Protein AF-A0A920SZS8-F1 (afdb_monomer_lite)

Foldseek 3Di:
DPDPVLVVVLVPALQKFWQAADPVRHTDIDRCVVVVDDDQDDDPPPCSLVRVVRSVVSRPVRDDLVSAADAAEDLPCPRCVVVAPPSSYPDGHHNDPVVVVVVVVVPD

Radius of gyration: 14.92 Å; chains: 1; bounding box: 39×26×35 Å

Structure (mmCIF, N/CA/C/O backbone):
data_AF-A0A920SZS8-F1
#
_entry.id   AF-A0A920SZS8-F1
#
loop_
_atom_site.group_PDB
_atom_site.id
_atom_site.type_symbol
_atom_site.label_atom_id
_atom_site.label_alt_id
_atom_site.label_comp_id
_atom_site.label_asym_id
_atom_site.label_entity_id
_atom_site.label_seq_id
_atom_site.pdbx_PDB_ins_code
_atom_site.Cartn_x
_atom_site.Cartn_y
_atom_site.Cartn_z
_atom_site.occupancy
_atom_site.B_iso_or_equiv
_atom_site.auth_seq_id
_atom_site.auth_comp_id
_atom_site.auth_asym_id
_atom_site.auth_atom_id
_atom_site.pdbx_PDB_model_num
ATOM 1 N N . MET A 1 1 ? 10.225 6.869 -8.260 1.00 60.22 1 MET A N 1
ATOM 2 C CA . MET A 1 1 ? 8.974 7.246 -8.966 1.00 60.22 1 MET A CA 1
ATOM 3 C C . MET A 1 1 ? 9.145 8.435 -9.926 1.00 60.22 1 MET A C 1
ATOM 5 O O . MET A 1 1 ? 8.159 9.078 -10.253 1.00 60.22 1 MET A O 1
ATOM 9 N N . GLN A 1 2 ? 10.359 8.741 -10.402 1.00 66.81 2 GLN A N 1
ATOM 10 C CA . GLN A 1 2 ? 10.599 9.874 -11.318 1.00 66.81 2 GLN A CA 1
ATOM 11 C C . GLN A 1 2 ? 11.070 9.419 -12.710 1.00 66.81 2 GLN A C 1
ATOM 13 O O . GLN A 1 2 ? 11.496 10.238 -13.515 1.00 66.81 2 GLN A O 1
ATOM 18 N N . SER A 1 3 ? 11.015 8.115 -12.993 1.00 81.12 3 SER A N 1
ATOM 19 C CA . SER A 1 3 ? 11.398 7.594 -14.300 1.00 81.12 3 SER A CA 1
ATOM 20 C C . SER A 1 3 ? 10.331 7.934 -15.344 1.00 81.12 3 SER A C 1
ATOM 22 O O . SER A 1 3 ? 9.137 8.026 -15.034 1.00 81.12 3 SER A O 1
ATOM 24 N N . THR A 1 4 ? 10.757 8.138 -16.589 1.00 87.88 4 THR A N 1
ATOM 25 C CA . THR A 1 4 ? 9.857 8.465 -17.703 1.00 87.88 4 THR A CA 1
ATOM 26 C C . THR A 1 4 ? 8.839 7.347 -17.941 1.00 87.88 4 THR A C 1
ATOM 28 O O . THR A 1 4 ? 7.679 7.615 -18.253 1.00 87.88 4 THR A O 1
ATOM 31 N N . GLU A 1 5 ? 9.246 6.099 -17.730 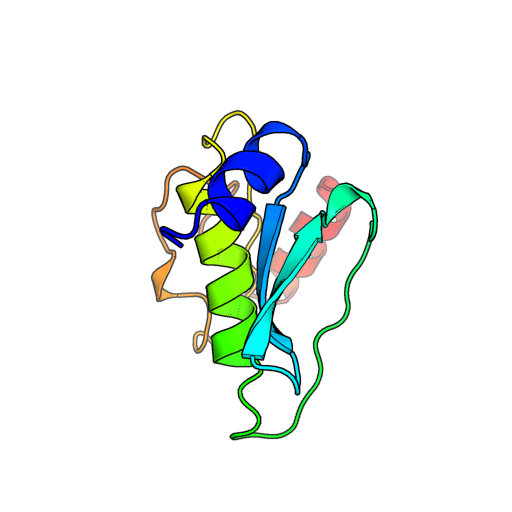1.00 91.12 5 GLU A N 1
ATOM 32 C CA . GLU A 1 5 ? 8.426 4.896 -17.843 1.00 91.12 5 GLU A CA 1
ATOM 33 C C . GLU A 1 5 ? 7.270 4.908 -16.841 1.00 91.12 5 GLU A C 1
ATOM 35 O O . GLU A 1 5 ? 6.127 4.663 -17.226 1.00 91.12 5 GLU A O 1
ATOM 40 N N . TRP A 1 6 ? 7.537 5.263 -15.578 1.00 91.31 6 TRP A N 1
ATOM 41 C CA . TRP A 1 6 ? 6.500 5.345 -14.547 1.00 91.31 6 TRP A CA 1
ATOM 42 C C . TRP A 1 6 ? 5.469 6.425 -14.873 1.00 91.31 6 TRP A C 1
ATOM 44 O O . TRP A 1 6 ? 4.268 6.191 -14.735 1.00 91.31 6 TRP A O 1
ATOM 54 N N . SER A 1 7 ? 5.929 7.594 -15.328 1.00 91.31 7 SER A N 1
ATOM 55 C CA . SER A 1 7 ? 5.044 8.707 -15.683 1.00 91.31 7 SER A CA 1
ATOM 56 C C . SER A 1 7 ? 4.081 8.340 -16.808 1.00 91.31 7 SER A C 1
ATOM 58 O O . SER A 1 7 ? 2.894 8.613 -16.687 1.00 91.31 7 SER A O 1
ATOM 60 N N . ARG A 1 8 ? 4.560 7.650 -17.849 1.00 93.00 8 ARG A N 1
ATOM 61 C CA . ARG A 1 8 ? 3.700 7.166 -18.941 1.00 93.00 8 ARG A CA 1
ATOM 62 C C . ARG A 1 8 ? 2.752 6.063 -18.479 1.00 93.00 8 ARG A C 1
ATOM 64 O O . ARG A 1 8 ? 1.585 6.042 -18.852 1.00 93.00 8 ARG A O 1
ATOM 71 N N . PHE A 1 9 ? 3.238 5.141 -17.653 1.00 94.44 9 PHE A N 1
ATOM 72 C CA . PHE A 1 9 ? 2.435 4.015 -17.190 1.00 94.44 9 PHE A CA 1
ATOM 73 C C . PHE A 1 9 ? 1.243 4.453 -16.343 1.00 94.44 9 PHE A C 1
ATOM 75 O O . PHE A 1 9 ? 0.115 4.041 -16.617 1.00 94.44 9 PHE A O 1
ATOM 82 N N . LYS A 1 10 ? 1.468 5.331 -15.356 1.00 93.94 10 LYS A N 1
ATOM 83 C CA . LYS A 1 10 ? 0.412 5.776 -14.432 1.00 93.94 10 LYS A CA 1
ATOM 84 C C . LYS A 1 10 ? -0.729 6.541 -15.116 1.00 93.94 10 LYS A C 1
ATOM 86 O O . LYS A 1 10 ? -1.815 6.597 -14.552 1.00 93.94 10 LYS A O 1
ATOM 91 N N . GLU A 1 11 ? -0.491 7.122 -16.294 1.00 93.00 11 GLU A N 1
ATOM 92 C CA . GLU A 1 11 ? -1.519 7.811 -17.090 1.00 93.00 11 GLU A CA 1
ATOM 93 C C . GLU A 1 11 ? -2.502 6.831 -17.740 1.00 93.00 11 GLU A C 1
ATOM 95 O O . GLU A 1 11 ? -3.671 7.154 -17.922 1.00 93.00 11 GLU A O 1
ATOM 100 N N . THR A 1 12 ? -2.038 5.623 -18.067 1.00 94.00 12 THR A N 1
ATOM 101 C CA . THR A 1 12 ? -2.843 4.605 -18.765 1.00 94.00 12 THR A CA 1
ATOM 102 C C . THR A 1 12 ? -3.424 3.542 -17.834 1.00 94.00 12 THR A C 1
ATOM 104 O O . THR A 1 12 ? -4.444 2.938 -18.155 1.00 94.00 12 THR A O 1
ATOM 107 N N . ALA A 1 13 ? -2.791 3.307 -16.683 1.00 95.94 13 ALA A N 1
ATOM 108 C CA . ALA A 1 13 ? -3.195 2.283 -15.729 1.00 95.94 13 ALA A CA 1
ATOM 109 C C . ALA A 1 13 ? -4.320 2.760 -14.796 1.00 95.94 13 ALA A C 1
ATOM 111 O O . ALA A 1 13 ? -4.301 3.877 -14.257 1.00 95.94 13 ALA A O 1
ATOM 112 N N . ALA A 1 14 ? -5.283 1.875 -14.535 1.00 96.06 14 ALA A N 1
ATOM 113 C CA . ALA A 1 14 ? -6.400 2.182 -13.647 1.00 96.06 14 ALA A CA 1
ATOM 114 C C . ALA A 1 14 ? -5.961 2.190 -12.176 1.00 96.06 14 ALA A C 1
ATOM 116 O O . ALA A 1 14 ? -6.286 3.133 -11.457 1.00 96.06 14 ALA A O 1
ATOM 117 N N . LEU A 1 15 ? -5.171 1.199 -11.745 1.00 96.81 15 LEU A N 1
ATOM 118 C CA . LEU A 1 15 ? -4.614 1.092 -10.390 1.00 96.81 15 LEU A CA 1
ATOM 119 C C . LEU A 1 15 ? -3.092 0.837 -10.443 1.00 96.81 15 LEU A C 1
ATOM 121 O O . LEU A 1 15 ? -2.642 -0.281 -10.174 1.00 96.81 15 LEU A O 1
ATOM 125 N N . PRO A 1 16 ? -2.281 1.847 -10.817 1.00 96.50 16 PRO A N 1
ATOM 126 C CA . PRO A 1 16 ? -0.841 1.686 -10.996 1.00 96.50 16 PRO A CA 1
ATOM 127 C C . PRO A 1 16 ? -0.112 1.477 -9.668 1.00 96.50 16 PRO A C 1
ATOM 129 O O . PRO A 1 16 ? -0.249 2.274 -8.739 1.00 96.50 16 PRO A O 1
ATOM 132 N N . VAL A 1 17 ? 0.746 0.458 -9.608 1.00 96.12 17 VAL A N 1
ATOM 133 C CA . VAL A 1 17 ? 1.597 0.174 -8.446 1.00 96.12 17 VAL A CA 1
ATOM 134 C C . VAL A 1 17 ? 3.041 -0.126 -8.857 1.00 96.12 17 VAL A C 1
ATOM 136 O O . VAL A 1 17 ? 3.273 -0.863 -9.820 1.00 96.12 17 VAL A O 1
ATOM 139 N N . PRO A 1 18 ? 4.037 0.431 -8.147 1.00 95.38 18 PRO A N 1
ATOM 140 C CA . PRO A 1 18 ? 5.432 0.073 -8.351 1.00 95.38 18 PRO A CA 1
ATOM 141 C C . PRO A 1 18 ? 5.753 -1.236 -7.616 1.00 95.38 18 PRO A C 1
ATOM 143 O O . PRO A 1 18 ? 5.370 -1.404 -6.459 1.00 95.38 18 PRO A O 1
ATOM 146 N N . LEU A 1 19 ? 6.485 -2.146 -8.262 1.00 94.25 19 LEU A N 1
ATOM 147 C CA . LEU A 1 19 ? 6.916 -3.414 -7.654 1.00 94.25 19 LEU A CA 1
ATOM 148 C C . LEU A 1 19 ? 8.423 -3.467 -7.383 1.00 94.25 19 LEU A C 1
ATOM 150 O O . LEU A 1 19 ? 8.852 -4.189 -6.488 1.00 94.25 19 LEU A O 1
ATOM 154 N N . GLY A 1 20 ? 9.226 -2.687 -8.110 1.00 93.00 20 GLY A N 1
ATOM 155 C CA . GLY A 1 20 ? 10.665 -2.580 -7.875 1.00 93.00 20 GLY A CA 1
ATOM 156 C C . GLY A 1 20 ? 11.460 -2.623 -9.170 1.00 93.00 20 GLY A C 1
ATOM 157 O O . GLY A 1 20 ? 11.054 -2.017 -10.158 1.00 93.00 20 GLY A O 1
ATOM 158 N N . LEU A 1 21 ? 12.593 -3.321 -9.145 1.00 92.88 21 LEU A N 1
ATOM 159 C CA . LEU A 1 21 ? 13.460 -3.532 -10.301 1.00 92.88 21 LEU A CA 1
ATOM 160 C C . LEU A 1 21 ? 13.532 -5.026 -10.625 1.00 92.88 21 LEU A C 1
ATOM 162 O O . LEU A 1 21 ? 13.543 -5.862 -9.719 1.00 92.88 21 LEU A O 1
ATOM 166 N N . GLY A 1 22 ? 13.582 -5.354 -11.911 1.00 91.88 22 GLY A N 1
ATOM 167 C CA . GLY A 1 22 ? 13.833 -6.707 -12.391 1.00 91.88 22 GLY A CA 1
ATOM 168 C C . GLY A 1 22 ? 15.301 -7.094 -12.224 1.00 91.88 22 GLY A C 1
ATOM 169 O O . GLY A 1 22 ? 16.144 -6.276 -11.858 1.00 91.88 22 GLY A O 1
ATOM 170 N N . SER A 1 23 ? 15.636 -8.342 -12.552 1.00 92.44 23 SER A N 1
ATOM 171 C CA . SER A 1 23 ? 17.021 -8.837 -12.501 1.00 92.44 23 SER A CA 1
ATOM 172 C C . SER A 1 23 ? 17.983 -8.057 -13.406 1.00 92.44 23 SER A C 1
ATOM 174 O O . SER A 1 23 ? 19.166 -7.970 -13.092 1.00 92.44 23 SER A O 1
ATOM 176 N N . GLY A 1 24 ? 17.481 -7.469 -14.497 1.00 93.19 24 GLY A N 1
ATOM 177 C CA . GLY A 1 24 ? 18.237 -6.591 -15.397 1.00 93.19 24 GLY A CA 1
ATOM 178 C C . GLY A 1 24 ? 18.342 -5.132 -14.938 1.00 93.19 24 GLY A C 1
ATOM 179 O O . GLY A 1 24 ? 18.991 -4.336 -15.606 1.00 93.19 24 GLY A O 1
ATOM 180 N N . GLY A 1 25 ? 17.717 -4.764 -13.814 1.00 90.19 25 GLY A N 1
ATOM 181 C CA . GLY A 1 25 ? 17.644 -3.379 -13.341 1.00 90.19 25 GLY A CA 1
ATOM 182 C C . GLY A 1 25 ? 16.494 -2.563 -13.939 1.00 90.19 25 GLY A C 1
ATOM 183 O O . GLY A 1 25 ? 16.316 -1.409 -13.555 1.00 90.19 25 GLY A O 1
ATOM 184 N N . ASP A 1 26 ? 15.686 -3.148 -14.825 1.00 90.94 26 ASP A N 1
ATOM 185 C CA . ASP A 1 26 ? 14.533 -2.470 -15.419 1.00 90.94 26 ASP A CA 1
ATOM 186 C C . ASP A 1 26 ? 13.413 -2.238 -14.390 1.00 90.94 26 ASP A C 1
ATOM 188 O O . ASP A 1 26 ? 13.136 -3.128 -13.576 1.00 90.94 26 ASP A O 1
ATOM 192 N N . PRO A 1 27 ? 12.716 -1.087 -14.419 1.00 92.50 27 PRO A N 1
ATOM 193 C CA . PRO A 1 27 ? 11.571 -0.842 -13.552 1.00 92.50 27 PRO A CA 1
ATOM 194 C C . PRO A 1 27 ? 10.435 -1.847 -13.778 1.00 92.50 27 PRO A C 1
ATOM 196 O O . PRO A 1 27 ? 9.942 -2.016 -14.892 1.00 92.50 27 PRO A O 1
ATOM 199 N N . VAL A 1 28 ? 9.957 -2.460 -12.695 1.00 94.19 28 VAL A N 1
ATOM 200 C CA . VAL A 1 28 ? 8.797 -3.357 -12.683 1.00 94.19 28 VAL A CA 1
ATOM 201 C C . VAL A 1 28 ? 7.622 -2.653 -12.014 1.00 94.19 28 VAL A C 1
ATOM 203 O O . VAL A 1 28 ? 7.710 -2.161 -10.884 1.00 94.19 28 VAL A O 1
ATOM 206 N N . MET A 1 29 ? 6.498 -2.625 -12.720 1.00 94.75 29 MET A N 1
ATOM 207 C CA . MET A 1 29 ? 5.252 -1.979 -12.317 1.00 94.75 29 MET A CA 1
ATOM 208 C C . MET A 1 29 ? 4.058 -2.812 -12.782 1.00 94.75 29 MET A C 1
ATOM 210 O O . MET A 1 29 ? 4.163 -3.571 -13.747 1.00 94.75 29 MET A O 1
ATOM 214 N N . ALA A 1 30 ? 2.934 -2.690 -12.085 1.00 95.69 30 ALA A N 1
ATOM 215 C CA . ALA A 1 30 ? 1.722 -3.445 -12.373 1.00 95.69 30 ALA A CA 1
ATOM 216 C C . ALA A 1 30 ? 0.477 -2.561 -12.275 1.00 95.69 30 ALA A C 1
ATOM 218 O O . ALA A 1 30 ? 0.473 -1.546 -11.583 1.00 95.69 30 ALA A O 1
ATOM 219 N N . ASP A 1 31 ? -0.579 -2.957 -12.983 1.00 96.56 31 ASP A N 1
ATOM 220 C CA . ASP A 1 31 ? -1.916 -2.388 -12.828 1.00 96.56 31 ASP A CA 1
ATOM 221 C C . ASP A 1 31 ? -2.766 -3.395 -12.052 1.00 96.56 31 ASP A C 1
ATOM 223 O O . ASP A 1 31 ? -3.097 -4.463 -12.576 1.00 96.56 31 ASP A O 1
ATOM 227 N N . LEU A 1 32 ? -3.101 -3.070 -10.801 1.00 95.62 32 LEU A N 1
ATOM 228 C CA . LEU A 1 32 ? -3.877 -3.960 -9.937 1.00 95.62 32 LEU A CA 1
ATOM 229 C C . LEU A 1 32 ? -5.285 -4.228 -10.471 1.00 95.62 32 LEU A C 1
ATOM 231 O O . LEU A 1 32 ? -5.852 -5.263 -10.149 1.00 95.62 32 LEU A O 1
ATOM 235 N N . SER A 1 33 ? -5.850 -3.376 -11.330 1.00 95.38 33 SER A N 1
ATOM 236 C CA . SER A 1 33 ? -7.171 -3.642 -11.924 1.00 95.38 33 SER A CA 1
ATOM 237 C C . SER A 1 33 ? -7.183 -4.895 -12.809 1.00 95.38 33 SER A C 1
ATOM 239 O O . SER A 1 33 ? -8.218 -5.533 -12.983 1.00 95.38 33 SER A O 1
ATOM 241 N N . ARG A 1 34 ? -6.014 -5.287 -13.332 1.00 95.50 34 ARG A N 1
ATOM 242 C CA . ARG A 1 34 ? -5.818 -6.509 -14.124 1.00 95.50 34 ARG A CA 1
ATOM 243 C C . ARG A 1 34 ? -5.560 -7.742 -13.254 1.00 95.50 34 ARG A C 1
ATOM 245 O O . ARG A 1 34 ? -5.554 -8.856 -13.768 1.00 95.50 34 ARG A O 1
ATOM 252 N N . MET A 1 35 ? -5.335 -7.537 -11.959 1.00 93.81 35 MET A N 1
ATOM 253 C CA . MET A 1 35 ? -5.132 -8.557 -10.932 1.00 93.81 35 MET A CA 1
ATOM 254 C C . MET A 1 35 ? -6.199 -8.342 -9.853 1.00 93.81 35 MET A C 1
ATOM 256 O O . MET A 1 35 ? -5.887 -7.817 -8.784 1.00 93.81 35 MET A O 1
ATOM 260 N N . PRO A 1 36 ? -7.469 -8.696 -10.130 1.00 86.44 36 PRO A N 1
ATOM 261 C CA . PRO A 1 36 ? -8.606 -8.272 -9.310 1.00 86.44 36 PRO A CA 1
ATOM 262 C C . PRO A 1 36 ? -8.451 -8.647 -7.831 1.00 86.44 36 PRO A C 1
ATOM 264 O O . PRO A 1 36 ? -8.962 -7.944 -6.961 1.00 86.44 36 PRO A O 1
ATOM 267 N N . HIS A 1 37 ? -7.678 -9.700 -7.544 1.00 92.25 37 HIS A N 1
ATOM 268 C CA . HIS A 1 37 ? -7.186 -10.020 -6.212 1.00 92.25 37 HIS A CA 1
ATOM 269 C C . HIS A 1 37 ? -5.699 -10.384 -6.261 1.00 92.25 37 HIS A C 1
ATOM 271 O O . HIS A 1 37 ? -5.256 -11.105 -7.156 1.00 92.25 37 HIS A O 1
ATOM 277 N N . THR A 1 38 ? -4.948 -9.933 -5.255 1.00 92.56 38 THR A N 1
ATO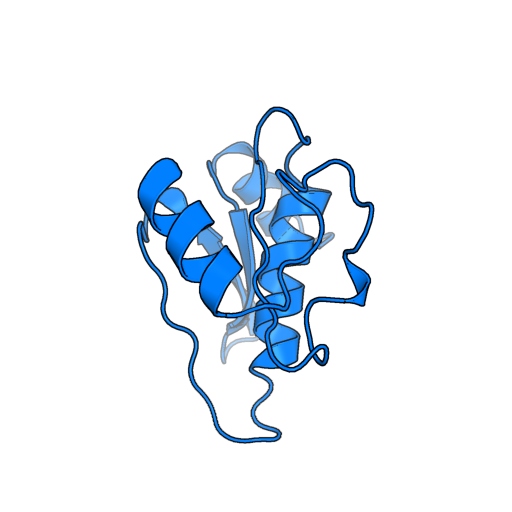M 278 C CA . THR A 1 38 ? -3.502 -10.161 -5.136 1.00 92.56 38 THR A CA 1
ATOM 279 C C . THR A 1 38 ? -3.174 -10.713 -3.753 1.00 92.56 38 THR A C 1
ATOM 281 O O . THR A 1 38 ? -3.626 -10.173 -2.744 1.00 92.56 38 THR A O 1
ATOM 284 N N . LEU A 1 39 ? -2.356 -11.769 -3.699 1.00 95.50 39 LEU A N 1
ATOM 285 C CA . LEU A 1 39 ? -1.833 -12.354 -2.463 1.00 95.50 39 LEU A CA 1
ATOM 286 C C . LEU A 1 39 ? -0.343 -12.020 -2.317 1.00 95.50 39 LEU A C 1
ATOM 288 O O . LEU A 1 39 ? 0.450 -12.339 -3.199 1.00 95.50 39 LEU A O 1
ATOM 292 N N . VAL A 1 40 ? 0.045 -11.425 -1.186 1.00 93.62 40 VAL A N 1
ATOM 293 C CA . VAL A 1 40 ? 1.452 -11.157 -0.846 1.00 93.62 40 VAL A CA 1
ATOM 294 C C . VAL A 1 40 ? 1.851 -12.023 0.348 1.00 93.62 40 VAL A C 1
ATOM 296 O O . VAL A 1 40 ? 1.303 -11.875 1.439 1.00 93.62 40 VAL A O 1
ATOM 299 N N . ALA A 1 41 ? 2.825 -12.913 0.153 1.00 94.81 41 ALA A N 1
ATOM 300 C CA . ALA A 1 41 ? 3.340 -13.820 1.178 1.00 94.81 41 ALA A CA 1
ATOM 301 C C . ALA A 1 41 ? 4.874 -13.769 1.240 1.00 94.81 41 ALA A C 1
ATOM 303 O O . ALA A 1 41 ? 5.538 -13.454 0.256 1.00 94.81 41 ALA A O 1
ATOM 304 N N . GLY A 1 42 ? 5.440 -14.068 2.409 1.00 94.12 42 GLY A N 1
ATOM 305 C CA . GLY A 1 42 ? 6.884 -14.061 2.639 1.00 94.12 42 GLY A CA 1
ATOM 306 C C . GLY A 1 42 ? 7.224 -14.239 4.117 1.00 94.12 42 GLY A C 1
ATOM 307 O O . GLY A 1 42 ? 6.391 -13.962 4.984 1.00 94.12 42 GLY A O 1
ATOM 308 N N . SER A 1 43 ? 8.431 -14.727 4.405 1.00 94.62 43 SER A N 1
ATOM 309 C CA . SER A 1 43 ? 8.942 -14.875 5.770 1.00 94.62 43 SER A CA 1
ATOM 310 C C . SER A 1 43 ? 9.331 -13.523 6.384 1.00 94.62 43 SER A C 1
ATOM 312 O O . SER A 1 43 ? 9.471 -12.506 5.700 1.00 94.62 43 SER A O 1
ATOM 314 N N . THR A 1 44 ? 9.518 -13.488 7.705 1.00 92.38 44 THR A N 1
ATOM 315 C CA . THR A 1 44 ? 10.056 -12.302 8.384 1.00 92.38 44 THR A CA 1
ATOM 316 C C . THR A 1 44 ? 11.399 -11.906 7.767 1.00 92.38 44 THR A C 1
ATOM 318 O O . THR A 1 44 ? 12.271 -12.749 7.577 1.00 92.38 44 THR A O 1
ATOM 321 N N . GLY A 1 45 ? 11.558 -10.620 7.446 1.00 92.94 45 GLY A N 1
ATOM 322 C CA . GLY A 1 45 ? 12.766 -10.092 6.807 1.00 92.94 45 GLY A CA 1
ATOM 323 C C . GLY A 1 45 ? 12.791 -10.197 5.278 1.00 92.94 45 GLY A C 1
ATOM 324 O O . GLY A 1 45 ? 13.659 -9.595 4.659 1.00 92.94 45 GLY A O 1
ATOM 325 N N . SER A 1 46 ? 11.818 -10.858 4.637 1.00 94.38 46 SER A N 1
ATOM 326 C CA . SER A 1 46 ? 11.792 -11.013 3.171 1.00 94.38 46 SER A CA 1
ATOM 327 C C . SER A 1 46 ? 11.300 -9.774 2.406 1.00 94.38 46 SER A C 1
ATOM 329 O O . SER A 1 46 ? 11.112 -9.832 1.195 1.00 94.38 46 SER A O 1
ATOM 331 N N . GLY A 1 47 ? 10.998 -8.673 3.101 1.00 94.38 47 GLY A N 1
ATOM 332 C CA . GLY A 1 47 ? 10.515 -7.436 2.480 1.00 94.38 47 GLY A CA 1
ATOM 333 C C . GLY A 1 47 ? 9.007 -7.368 2.206 1.00 94.38 47 GLY A C 1
ATOM 334 O O . GLY A 1 47 ? 8.562 -6.399 1.596 1.00 94.38 47 GLY A O 1
ATOM 335 N N . LYS A 1 48 ? 8.190 -8.319 2.693 1.00 94.94 48 LYS A N 1
ATOM 336 C CA . LYS A 1 48 ? 6.715 -8.303 2.532 1.00 94.94 48 LYS A CA 1
ATOM 337 C C . LYS A 1 48 ? 6.101 -6.943 2.883 1.00 94.94 48 LYS A C 1
ATOM 339 O O . LYS A 1 48 ? 5.314 -6.392 2.123 1.00 94.94 48 LYS A O 1
ATOM 344 N N . SER A 1 49 ? 6.457 -6.410 4.047 1.00 93.31 49 SER A N 1
ATOM 345 C CA . SER A 1 49 ? 5.894 -5.158 4.558 1.00 93.31 49 SER A CA 1
ATOM 346 C C . SER A 1 49 ? 6.335 -3.948 3.738 1.00 93.31 49 SER A C 1
ATOM 348 O O . SER A 1 49 ? 5.535 -3.059 3.468 1.00 93.31 49 SER A O 1
ATOM 350 N N . VAL A 1 50 ? 7.579 -3.945 3.253 1.00 94.56 50 VAL A N 1
ATOM 351 C CA . VAL A 1 50 ? 8.080 -2.910 2.335 1.00 94.56 50 VAL A CA 1
ATOM 352 C C . VAL A 1 50 ? 7.315 -2.954 1.010 1.00 94.56 50 VAL A C 1
ATOM 354 O O . VAL A 1 50 ? 6.879 -1.914 0.528 1.00 94.56 50 VAL A O 1
ATOM 357 N N . CYS A 1 51 ? 7.076 -4.151 0.465 1.00 95.19 51 CYS A N 1
ATOM 358 C CA . CYS A 1 51 ? 6.278 -4.342 -0.747 1.00 95.19 51 CYS A CA 1
ATOM 359 C C . CYS A 1 51 ? 4.838 -3.828 -0.575 1.00 95.19 51 CYS A C 1
ATOM 361 O O . CYS A 1 51 ? 4.363 -3.041 -1.392 1.00 95.19 51 CYS A O 1
ATOM 363 N N . MET A 1 52 ? 4.165 -4.179 0.527 1.00 95.50 52 MET A N 1
ATOM 364 C CA . MET A 1 52 ? 2.826 -3.654 0.834 1.00 95.50 52 MET A CA 1
ATOM 365 C C . MET A 1 52 ? 2.812 -2.121 0.901 1.00 95.50 52 MET A C 1
ATOM 367 O O . MET A 1 52 ? 1.943 -1.486 0.308 1.00 95.50 52 MET A O 1
ATOM 371 N N . ASN A 1 53 ? 3.792 -1.516 1.575 1.00 95.44 53 ASN A N 1
ATOM 372 C CA . ASN A 1 53 ? 3.911 -0.061 1.657 1.00 95.44 53 ASN A CA 1
ATOM 373 C C . ASN A 1 53 ? 4.160 0.583 0.286 1.00 95.44 53 ASN A C 1
ATOM 375 O O . ASN A 1 53 ? 3.577 1.626 -0.002 1.00 95.44 53 ASN A O 1
ATOM 379 N N . ALA A 1 54 ? 4.971 -0.034 -0.577 1.00 95.50 54 ALA A N 1
ATOM 380 C CA . ALA A 1 54 ? 5.207 0.446 -1.938 1.00 95.50 54 ALA A CA 1
ATOM 381 C C . ALA A 1 54 ? 3.922 0.435 -2.781 1.00 95.50 54 ALA A C 1
ATOM 383 O O . ALA A 1 54 ? 3.650 1.402 -3.491 1.00 95.50 54 ALA A O 1
ATOM 384 N N . ILE A 1 55 ? 3.103 -0.611 -2.645 1.00 96.12 55 ILE A N 1
ATOM 385 C CA . ILE A 1 55 ? 1.792 -0.723 -3.297 1.00 96.12 55 ILE A CA 1
ATOM 386 C C . ILE A 1 55 ? 0.855 0.391 -2.816 1.00 96.12 55 ILE A C 1
ATOM 388 O O . ILE A 1 55 ? 0.338 1.151 -3.633 1.00 96.12 55 ILE A O 1
ATOM 392 N N . ILE A 1 56 ? 0.668 0.527 -1.498 1.00 96.50 56 ILE A N 1
ATOM 393 C CA . ILE A 1 56 ? -0.235 1.531 -0.910 1.00 96.50 56 ILE A CA 1
ATOM 394 C C . ILE A 1 56 ? 0.218 2.941 -1.292 1.00 96.50 56 ILE A C 1
ATOM 396 O O . ILE A 1 56 ? -0.576 3.740 -1.785 1.00 96.50 56 ILE A O 1
ATOM 400 N N . THR A 1 57 ? 1.509 3.228 -1.120 1.00 95.06 57 THR A N 1
ATOM 401 C CA . THR A 1 57 ? 2.109 4.525 -1.454 1.00 95.06 57 THR A CA 1
ATOM 402 C C . THR A 1 57 ? 1.990 4.821 -2.951 1.00 95.06 57 THR A C 1
ATOM 404 O O . THR A 1 57 ? 1.684 5.947 -3.339 1.00 95.06 57 THR A O 1
ATOM 407 N N . GLY A 1 58 ? 2.161 3.802 -3.799 1.00 95.25 58 GLY A N 1
ATOM 408 C CA . GLY A 1 58 ? 1.918 3.863 -5.239 1.00 95.25 58 GLY A CA 1
ATOM 409 C C . GLY A 1 58 ? 0.538 4.405 -5.578 1.00 95.25 58 GLY A C 1
ATOM 410 O O . GLY A 1 58 ? 0.427 5.365 -6.341 1.00 95.25 58 GLY A O 1
ATOM 411 N N . LEU A 1 59 ? -0.494 3.841 -4.954 1.00 96.81 59 LEU A N 1
ATOM 412 C CA . LEU A 1 59 ? -1.879 4.246 -5.170 1.00 96.81 59 LEU A CA 1
ATOM 413 C C . LEU A 1 59 ? -2.148 5.661 -4.651 1.00 96.81 59 LE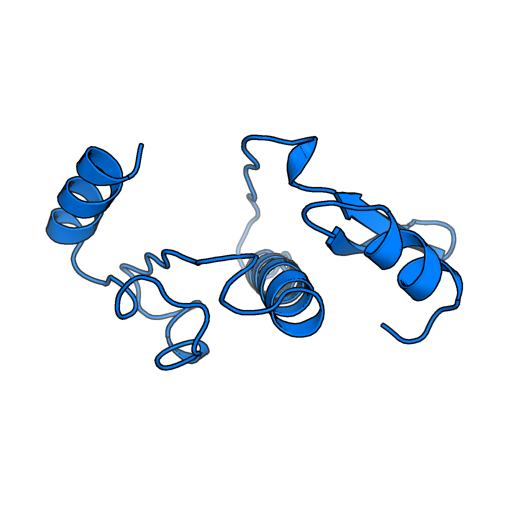U A C 1
ATOM 415 O O . LEU A 1 59 ? -2.640 6.494 -5.404 1.00 96.81 59 LEU A O 1
ATOM 419 N N . ILE A 1 60 ? -1.792 5.976 -3.403 1.00 96.38 60 ILE A N 1
ATOM 420 C CA . ILE A 1 60 ? -2.149 7.276 -2.799 1.00 96.38 60 ILE A CA 1
ATOM 421 C C . ILE A 1 60 ? -1.398 8.462 -3.421 1.00 96.38 60 ILE A C 1
ATOM 423 O O . ILE A 1 60 ? -1.895 9.584 -3.373 1.00 96.38 60 ILE A O 1
ATOM 427 N N . LEU A 1 61 ? -0.215 8.233 -4.007 1.00 94.56 61 LEU A N 1
ATOM 428 C CA . LEU A 1 61 ? 0.545 9.266 -4.721 1.00 94.56 61 LEU A CA 1
ATOM 429 C C . LEU A 1 61 ? 0.085 9.464 -6.170 1.00 94.56 61 LEU A C 1
ATOM 431 O O . LEU A 1 61 ? 0.468 10.452 -6.795 1.00 94.56 61 LEU A O 1
ATOM 435 N N . THR A 1 62 ? -0.677 8.525 -6.733 1.00 95.88 62 THR A N 1
ATOM 436 C CA . THR A 1 62 ? -1.113 8.584 -8.138 1.00 95.88 62 THR A CA 1
ATOM 437 C C . THR A 1 62 ? -2.606 8.787 -8.312 1.00 95.88 62 THR A C 1
ATOM 439 O O . THR A 1 62 ? -3.010 9.295 -9.354 1.00 95.88 62 THR A O 1
ATOM 442 N N . LYS A 1 63 ? -3.412 8.411 -7.320 1.00 97.38 63 LYS A N 1
ATOM 443 C CA . LYS A 1 63 ? -4.868 8.498 -7.351 1.00 97.38 63 LYS A CA 1
ATOM 444 C C . LYS A 1 63 ? -5.361 9.372 -6.217 1.00 97.38 63 LYS A C 1
ATOM 446 O O . LYS A 1 63 ? -4.872 9.312 -5.090 1.00 97.38 63 LYS A O 1
ATOM 451 N N . THR A 1 64 ? -6.346 10.194 -6.519 1.00 97.62 64 THR A N 1
ATOM 452 C CA . THR A 1 64 ? -7.066 11.009 -5.550 1.00 97.62 64 THR A CA 1
ATOM 453 C C . THR A 1 64 ? -7.986 10.136 -4.683 1.00 97.62 64 THR A C 1
ATOM 455 O O . THR A 1 64 ? -8.358 9.029 -5.083 1.00 97.62 64 THR A O 1
ATOM 458 N N . PRO A 1 65 ? -8.428 10.630 -3.514 1.00 97.81 65 PRO A N 1
ATOM 459 C CA . PRO A 1 65 ? -9.397 9.924 -2.672 1.00 97.81 65 PRO A CA 1
ATOM 460 C C . PRO A 1 65 ? -10.743 9.628 -3.350 1.00 97.81 65 PRO A C 1
ATOM 462 O O . PRO A 1 65 ? -11.473 8.751 -2.899 1.00 97.81 65 PRO A O 1
ATOM 465 N N . LEU A 1 66 ? -11.099 10.369 -4.405 1.00 97.12 66 LEU A N 1
ATOM 466 C CA . LEU A 1 66 ? -12.317 10.122 -5.182 1.00 97.12 66 LEU A CA 1
ATOM 467 C C . LEU A 1 66 ? -12.143 8.975 -6.182 1.00 97.12 66 LEU A C 1
ATOM 469 O O . LEU A 1 66 ? -13.114 8.302 -6.507 1.00 97.12 66 LEU A O 1
ATOM 473 N N . GLU A 1 67 ? -10.917 8.740 -6.649 1.00 96.25 67 GLU A N 1
ATOM 474 C CA . GLU A 1 67 ? -10.599 7.659 -7.583 1.00 96.25 67 GLU A CA 1
ATOM 475 C C . GLU A 1 67 ? -10.354 6.331 -6.860 1.00 96.25 67 GLU A C 1
ATOM 477 O O . GLU A 1 67 ? -10.704 5.276 -7.382 1.00 96.25 67 GLU A O 1
ATOM 482 N N . VAL A 1 68 ? -9.754 6.367 -5.663 1.00 96.75 68 VAL A N 1
ATOM 483 C CA . VAL A 1 68 ? -9.455 5.170 -4.865 1.00 96.75 68 VAL A CA 1
ATOM 484 C C . VAL A 1 68 ? -9.769 5.407 -3.392 1.00 96.75 68 VAL A C 1
ATOM 486 O O . VAL A 1 68 ? -9.231 6.319 -2.759 1.00 96.75 68 VAL A O 1
ATOM 489 N N . ARG A 1 69 ? -10.580 4.509 -2.821 1.00 96.44 69 ARG A N 1
ATOM 490 C CA . ARG A 1 69 ? -10.805 4.396 -1.376 1.00 96.44 69 ARG A CA 1
ATOM 491 C C . ARG A 1 69 ? -10.208 3.100 -0.847 1.00 96.44 69 ARG A C 1
ATOM 493 O O . ARG A 1 69 ? -10.334 2.051 -1.471 1.00 96.44 69 ARG A O 1
ATOM 500 N N . LEU A 1 70 ? -9.561 3.183 0.311 1.00 96.75 70 LEU A N 1
ATOM 501 C CA . LEU A 1 70 ? -8.848 2.075 0.937 1.00 96.75 70 LEU A CA 1
ATOM 502 C C . LEU A 1 70 ? -9.535 1.663 2.237 1.00 96.75 70 LEU A C 1
ATOM 504 O O . LEU A 1 70 ? -9.836 2.495 3.095 1.00 96.75 70 LEU A O 1
ATOM 508 N N . ILE A 1 71 ? -9.733 0.359 2.399 1.00 96.25 71 ILE A N 1
ATOM 509 C CA . ILE A 1 71 ? -10.069 -0.265 3.677 1.00 96.25 71 ILE A CA 1
ATOM 510 C C . ILE A 1 71 ? -8.803 -0.958 4.160 1.00 96.25 71 ILE A C 1
ATOM 512 O O . ILE A 1 71 ? -8.246 -1.801 3.461 1.00 96.25 71 ILE A O 1
ATOM 516 N N . MET A 1 72 ? -8.335 -0.583 5.345 1.00 96.44 72 MET A N 1
ATOM 517 C CA . MET A 1 72 ? -7.115 -1.127 5.931 1.00 96.44 72 MET A CA 1
ATOM 518 C C . MET A 1 72 ? -7.459 -1.907 7.193 1.00 96.44 72 MET A C 1
ATOM 520 O O . MET A 1 72 ? -8.094 -1.372 8.101 1.00 96.44 72 MET A O 1
ATOM 524 N N . ILE A 1 73 ? -7.035 -3.168 7.234 1.00 95.31 73 ILE A N 1
ATOM 525 C CA . ILE A 1 73 ? -7.247 -4.085 8.354 1.00 95.31 73 ILE A CA 1
ATOM 526 C C . ILE A 1 73 ? -5.869 -4.511 8.866 1.00 95.31 73 ILE A C 1
ATOM 528 O O . ILE A 1 73 ? -5.111 -5.154 8.143 1.00 95.31 73 ILE A O 1
ATOM 532 N N . ASP A 1 74 ? -5.542 -4.149 10.105 1.00 94.75 74 ASP A N 1
ATOM 533 C CA . ASP A 1 74 ? -4.280 -4.487 10.771 1.00 94.75 74 ASP A CA 1
ATOM 534 C C . ASP A 1 74 ? -4.529 -4.955 12.215 1.00 94.75 74 ASP A C 1
ATOM 536 O O . ASP A 1 74 ? -4.389 -4.182 13.167 1.00 94.75 74 ASP A O 1
ATOM 540 N N . PRO A 1 75 ? -4.864 -6.245 12.410 1.00 90.81 75 PRO A N 1
ATOM 541 C CA . PRO A 1 75 ? -5.165 -6.788 13.731 1.00 90.81 75 PRO A CA 1
ATOM 542 C C . PRO A 1 75 ? -3.970 -6.774 14.687 1.00 90.81 75 PRO A C 1
ATOM 544 O O . PRO A 1 75 ? -4.142 -6.871 15.900 1.00 90.81 75 PRO A O 1
ATOM 547 N N . LYS A 1 76 ? -2.748 -6.672 14.148 1.00 87.62 76 LYS A N 1
ATOM 548 C CA . LYS A 1 76 ? -1.508 -6.671 14.931 1.00 87.62 76 LYS A CA 1
ATOM 549 C C . LYS A 1 76 ? -1.007 -5.259 15.242 1.00 87.62 76 LYS A C 1
ATOM 551 O O . LYS A 1 76 ? -0.144 -5.127 16.103 1.00 87.62 76 LYS A O 1
ATOM 556 N N . ARG A 1 77 ? -1.555 -4.223 14.593 1.00 87.25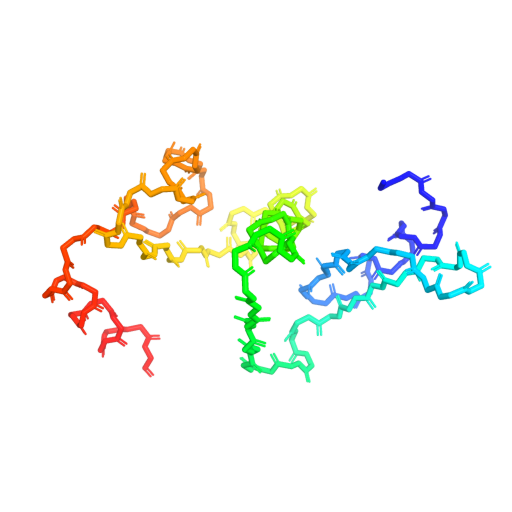 77 ARG A N 1
ATOM 557 C CA . ARG A 1 77 ? -1.138 -2.809 14.694 1.00 87.25 77 ARG A CA 1
ATOM 558 C C . ARG A 1 77 ? 0.321 -2.553 14.308 1.00 87.25 77 ARG A C 1
ATOM 560 O O . ARG A 1 77 ? 0.934 -1.618 14.823 1.00 87.25 77 ARG A O 1
ATOM 567 N N . VAL A 1 78 ? 0.891 -3.379 13.437 1.00 85.81 78 VAL A N 1
ATOM 568 C CA . VAL A 1 78 ? 2.325 -3.320 13.108 1.00 85.81 78 VAL A CA 1
ATOM 569 C C . VAL A 1 78 ? 2.584 -2.561 11.810 1.00 85.81 78 VAL A C 1
ATOM 571 O O . VAL A 1 78 ? 3.572 -1.842 11.715 1.00 85.81 78 VAL A O 1
ATOM 574 N N . GLU A 1 79 ? 1.719 -2.714 10.812 1.00 88.81 79 GLU A N 1
ATOM 575 C CA . GLU A 1 79 ? 2.072 -2.418 9.420 1.00 88.81 79 GLU A CA 1
ATOM 576 C C . GLU A 1 79 ? 1.299 -1.229 8.851 1.00 88.81 79 GLU A C 1
ATOM 578 O O . GLU A 1 79 ? 1.858 -0.452 8.079 1.00 88.81 79 GLU A O 1
ATOM 583 N N . LEU A 1 80 ? 0.015 -1.083 9.203 1.00 94.12 80 LEU A N 1
ATOM 584 C CA . LEU A 1 80 ? -0.883 -0.119 8.549 1.00 94.12 80 LEU A CA 1
ATOM 585 C C . LEU A 1 80 ? -1.251 1.077 9.429 1.00 94.12 80 LEU A C 1
ATOM 587 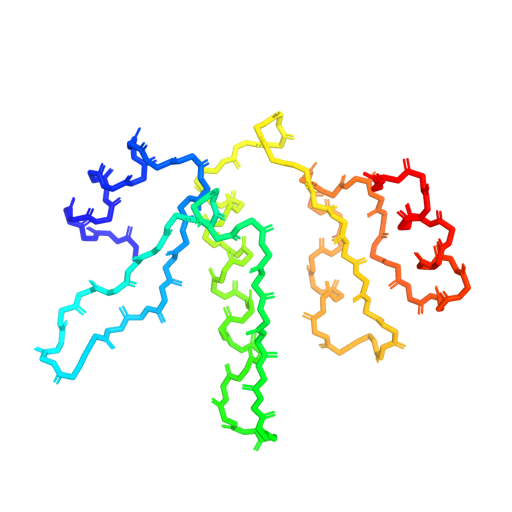O O . LEU A 1 80 ? -1.761 2.069 8.913 1.00 94.12 80 LEU A O 1
ATOM 591 N N . THR A 1 81 ? -0.948 1.029 10.728 1.00 89.31 81 THR A N 1
ATOM 592 C CA . THR A 1 81 ? -1.155 2.147 11.666 1.00 89.31 81 THR A CA 1
ATOM 593 C C . THR A 1 81 ? -0.634 3.503 11.148 1.00 89.31 81 THR A C 1
ATOM 595 O O . THR A 1 81 ? -1.337 4.496 11.340 1.00 89.31 81 THR A O 1
ATOM 598 N N . PRO A 1 82 ? 0.521 3.598 10.449 1.00 93.38 82 PRO A N 1
ATOM 599 C CA . PRO A 1 82 ? 1.010 4.876 9.918 1.00 93.38 82 PRO A CA 1
ATOM 600 C C . PRO A 1 82 ? 0.084 5.559 8.899 1.00 93.38 82 PRO A C 1
ATOM 602 O O . PRO A 1 82 ? 0.186 6.766 8.707 1.00 93.38 82 PRO A O 1
ATOM 605 N N . TYR A 1 83 ? -0.824 4.820 8.254 1.00 95.62 83 TYR A N 1
ATOM 606 C CA . TYR A 1 83 ? -1.776 5.378 7.288 1.00 95.62 83 TYR A CA 1
ATOM 607 C C . TYR A 1 83 ? -3.031 5.965 7.941 1.00 95.62 83 TYR A C 1
ATOM 609 O O . TYR A 1 83 ? -3.914 6.464 7.245 1.00 95.62 83 TYR A O 1
ATOM 617 N N . GLN A 1 84 ? -3.149 5.915 9.266 1.00 95.38 84 GLN A N 1
ATOM 618 C CA . GLN A 1 84 ? -4.293 6.478 9.968 1.00 95.38 84 GLN A CA 1
ATOM 619 C C . GLN A 1 84 ? -4.476 7.968 9.622 1.00 95.38 84 GLN A C 1
ATOM 621 O O . GLN A 1 84 ? -3.563 8.774 9.766 1.00 95.38 84 GLN A O 1
ATOM 626 N N . GLY A 1 85 ? -5.689 8.336 9.198 1.00 94.88 85 GLY A N 1
ATOM 627 C CA . GLY A 1 85 ? -6.061 9.726 8.909 1.00 94.88 85 GLY A CA 1
ATOM 628 C C . GLY A 1 85 ? -5.808 10.205 7.476 1.00 94.88 85 GLY A C 1
ATOM 629 O O . GLY A 1 85 ? -6.173 11.339 7.167 1.00 94.88 85 GLY A O 1
ATOM 630 N N . ILE A 1 86 ? -5.251 9.379 6.581 1.00 97.25 86 ILE A N 1
ATOM 631 C CA . ILE A 1 86 ? -5.159 9.760 5.161 1.00 97.25 86 ILE A CA 1
ATOM 632 C C . ILE A 1 86 ? -6.564 9.906 4.543 1.00 97.25 86 ILE A C 1
ATOM 634 O O . ILE A 1 86 ? -7.473 9.144 4.892 1.00 97.25 86 ILE A O 1
ATOM 638 N N . PRO A 1 87 ? -6.760 10.826 3.582 1.00 97.69 87 PRO A N 1
ATOM 639 C CA . PRO A 1 87 ? -8.081 11.084 3.004 1.00 97.69 87 PRO A CA 1
ATOM 640 C C . PRO A 1 87 ? -8.617 9.915 2.161 1.00 97.69 87 PRO A C 1
ATOM 642 O O . PRO A 1 87 ? -9.821 9.816 1.937 1.00 97.69 87 PRO A O 1
ATOM 645 N N . HIS A 1 88 ? -7.745 9.006 1.717 1.00 98.19 88 HIS A N 1
ATOM 646 C CA . HIS A 1 88 ? -8.124 7.805 0.968 1.00 98.19 88 HIS A CA 1
ATOM 647 C C . HIS A 1 88 ? -8.831 6.749 1.824 1.00 98.19 88 HIS A C 1
ATOM 649 O O . HIS A 1 88 ? -9.473 5.859 1.269 1.00 98.19 88 HIS A O 1
ATOM 655 N N . LEU A 1 89 ? -8.746 6.807 3.157 1.00 97.38 89 LEU A N 1
ATOM 656 C CA . LEU A 1 89 ? -9.383 5.804 4.011 1.00 97.38 89 LEU A CA 1
ATOM 657 C C . LEU A 1 89 ? -10.911 5.860 3.906 1.00 97.38 89 LEU A C 1
ATOM 659 O O . LEU A 1 89 ? -11.538 6.919 3.971 1.00 97.38 89 LEU A O 1
ATOM 663 N N . TYR A 1 90 ? -11.536 4.696 3.753 1.00 94.38 90 TYR A N 1
ATOM 664 C CA . TYR A 1 90 ? -12.989 4.557 3.852 1.00 94.38 90 TYR A CA 1
ATOM 665 C C . TYR A 1 90 ? -13.462 4.583 5.312 1.00 94.38 90 TYR A C 1
ATOM 667 O O . TYR A 1 90 ? -14.471 5.200 5.638 1.00 94.38 90 TYR A O 1
ATOM 675 N N . HIS A 1 91 ? -12.679 3.966 6.195 1.00 91.88 91 HIS A N 1
ATOM 676 C CA . HIS A 1 91 ? -12.872 3.918 7.641 1.00 91.88 91 HIS A CA 1
ATOM 677 C C . HIS A 1 91 ? -11.490 4.031 8.318 1.00 91.88 91 HIS A C 1
ATOM 679 O O . HIS A 1 91 ? -10.497 3.651 7.689 1.00 91.88 91 HIS A O 1
ATOM 685 N N . PRO A 1 92 ? -11.387 4.512 9.575 1.00 93.94 92 PRO A N 1
ATOM 686 C CA . PRO A 1 92 ? -10.188 4.321 10.398 1.00 93.94 92 PRO A CA 1
ATOM 687 C C . PRO A 1 92 ? -9.610 2.904 10.290 1.00 93.94 92 PRO A C 1
ATOM 689 O O . PRO A 1 92 ? -10.376 1.949 10.129 1.00 93.94 92 PRO A O 1
ATOM 692 N N . VAL A 1 93 ? -8.286 2.761 10.410 1.00 96.31 93 VAL A N 1
ATOM 693 C CA . VAL A 1 93 ? -7.613 1.455 10.328 1.00 96.31 93 VAL A CA 1
ATOM 694 C C . VAL A 1 93 ? -8.264 0.489 11.320 1.00 96.31 93 VAL A C 1
ATOM 696 O O . VAL A 1 93 ? -8.372 0.772 12.513 1.00 96.31 93 VAL A O 1
ATOM 699 N N . ILE A 1 94 ? -8.750 -0.637 10.804 1.00 95.25 94 ILE A N 1
ATOM 700 C CA . ILE A 1 94 ? -9.518 -1.616 11.570 1.00 95.25 94 ILE A CA 1
ATOM 701 C C . ILE A 1 94 ? -8.538 -2.543 12.272 1.00 95.25 94 ILE A C 1
ATOM 703 O O . ILE A 1 94 ? -7.721 -3.194 11.623 1.00 95.25 94 ILE A O 1
ATOM 707 N N . VAL A 1 95 ? -8.648 -2.632 13.593 1.00 94.88 95 VAL A N 1
ATOM 708 C CA . VAL A 1 95 ? -7.805 -3.518 14.403 1.00 94.88 95 VAL A CA 1
ATOM 709 C C . VAL A 1 95 ? -8.614 -4.709 14.907 1.00 94.88 95 VAL A C 1
ATOM 711 O O . VAL A 1 95 ? -8.123 -5.834 14.965 1.00 94.88 95 VAL A O 1
ATOM 714 N N . GLU A 1 96 ? -9.874 -4.492 15.270 1.00 94.31 96 GLU A N 1
ATOM 715 C CA . GLU A 1 96 ? -10.716 -5.540 15.827 1.00 94.31 96 GLU A CA 1
ATOM 716 C C . GLU A 1 96 ? -11.122 -6.527 14.725 1.00 94.31 96 GLU A C 1
ATOM 718 O O . GLU A 1 96 ? -11.759 -6.154 13.737 1.00 94.31 96 GLU A O 1
ATOM 723 N N . SER A 1 97 ? -10.782 -7.808 14.903 1.00 92.69 97 SER A N 1
ATOM 724 C CA . SER A 1 97 ? -11.063 -8.850 13.901 1.00 92.69 97 SER A CA 1
ATOM 725 C C . SER A 1 97 ? -12.564 -8.994 13.623 1.00 92.69 97 SER A C 1
ATOM 727 O O . SER A 1 97 ? -12.967 -9.141 12.471 1.00 92.69 97 SER A O 1
ATOM 729 N N . ASP A 1 98 ? -13.405 -8.843 14.648 1.00 92.75 98 ASP A N 1
ATOM 730 C CA . ASP A 1 98 ? -14.864 -8.899 14.498 1.00 92.75 98 ASP A CA 1
ATOM 731 C C . ASP A 1 98 ? -15.398 -7.750 13.629 1.00 92.75 98 ASP A C 1
ATOM 733 O O . ASP A 1 98 ? -16.297 -7.941 12.807 1.00 92.75 98 ASP A O 1
ATOM 737 N N . ARG A 1 99 ? -14.796 -6.555 13.735 1.00 92.31 99 ARG A N 1
ATOM 738 C CA . ARG A 1 99 ? -15.123 -5.427 12.850 1.00 92.31 99 ARG A CA 1
ATOM 739 C C . ARG A 1 99 ? -14.674 -5.678 11.419 1.00 92.31 99 ARG A C 1
ATOM 741 O O . ARG A 1 99 ? -15.386 -5.280 10.500 1.00 92.31 99 ARG A O 1
ATOM 748 N N . ALA A 1 100 ? -13.536 -6.339 11.214 1.00 93.31 100 ALA A N 1
ATOM 749 C CA . ALA A 1 100 ? -13.064 -6.676 9.873 1.00 93.31 100 ALA A CA 1
ATOM 750 C C . ALA A 1 100 ? -14.076 -7.559 9.126 1.00 93.31 100 ALA A C 1
ATOM 752 O O . ALA A 1 100 ? -14.377 -7.289 7.965 1.00 93.31 100 ALA A O 1
ATOM 753 N N . VAL A 1 101 ? -14.668 -8.551 9.804 1.00 93.06 101 VAL A N 1
ATOM 754 C CA . VAL A 1 101 ? -15.717 -9.413 9.226 1.00 93.06 101 VAL A CA 1
ATOM 755 C C . VAL A 1 101 ? -16.940 -8.600 8.807 1.00 93.06 101 VAL A C 1
ATOM 757 O O . VAL A 1 101 ? -17.473 -8.811 7.719 1.00 93.06 101 VAL A O 1
ATOM 760 N N . ILE A 1 102 ? -17.382 -7.671 9.657 1.00 92.62 102 ILE A N 1
ATOM 761 C CA . ILE A 1 102 ? -18.522 -6.795 9.363 1.00 92.62 102 ILE A CA 1
ATOM 762 C C . ILE A 1 102 ? -18.230 -5.957 8.118 1.00 92.62 102 ILE A C 1
ATOM 764 O O . ILE A 1 102 ? -19.024 -5.964 7.184 1.00 92.62 102 ILE A O 1
ATOM 768 N N . VAL A 1 103 ? -17.086 -5.271 8.079 1.00 92.81 103 VAL A N 1
ATOM 769 C CA . VAL A 1 103 ? -16.743 -4.386 6.959 1.00 92.81 103 VAL A CA 1
ATOM 770 C C . VAL A 1 103 ? -16.654 -5.162 5.651 1.00 92.81 103 VAL A C 1
ATOM 772 O O . VAL A 1 103 ? -17.309 -4.769 4.693 1.00 92.81 103 VAL A O 1
ATOM 775 N N . LEU A 1 104 ? -15.951 -6.300 5.635 1.00 92.19 104 LEU A N 1
ATOM 776 C CA . LEU A 1 104 ? -15.829 -7.135 4.437 1.00 92.19 104 LEU A CA 1
ATOM 777 C C . LEU A 1 104 ? -17.191 -7.610 3.908 1.00 92.19 104 LEU A C 1
ATOM 779 O O . LEU A 1 104 ? -17.386 -7.629 2.700 1.00 92.19 104 LEU A O 1
ATOM 783 N N . ARG A 1 105 ? -18.151 -7.937 4.786 1.00 91.25 105 ARG A N 1
ATOM 784 C CA . ARG A 1 105 ? -19.513 -8.343 4.382 1.00 91.25 105 ARG A CA 1
ATOM 785 C C . ARG A 1 105 ? -20.334 -7.232 3.731 1.00 91.25 105 ARG A C 1
ATOM 787 O O . ARG A 1 105 ? -21.264 -7.544 3.002 1.00 91.25 105 ARG A O 1
ATOM 794 N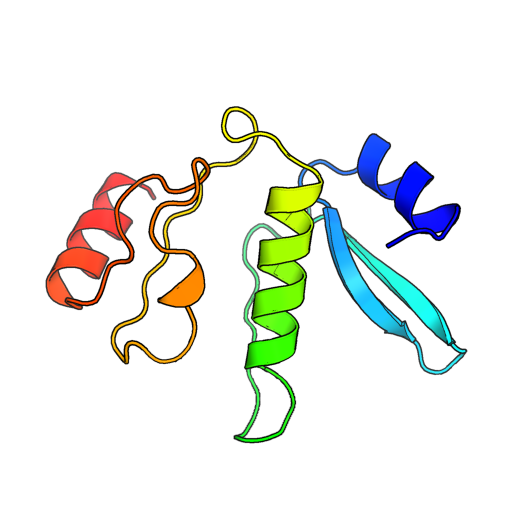 N . PHE A 1 106 ? -20.066 -5.971 4.057 1.00 86.19 106 PHE A N 1
ATOM 795 C CA . PHE A 1 106 ? -20.826 -4.832 3.532 1.00 86.19 106 PHE A CA 1
ATOM 796 C C . PHE A 1 106 ? -20.154 -4.163 2.326 1.00 86.19 106 PHE A C 1
ATOM 798 O O . PHE A 1 106 ? -20.761 -3.291 1.709 1.00 86.19 106 PHE A O 1
ATOM 805 N N . THR A 1 107 ? -18.911 -4.534 2.004 1.00 80.50 107 THR A N 1
ATOM 806 C CA . THR A 1 107 ? -18.129 -3.929 0.910 1.00 80.50 107 THR A CA 1
ATOM 807 C C . THR A 1 107 ? -17.855 -4.873 -0.256 1.00 80.50 107 THR A C 1
ATOM 809 O O . THR A 1 107 ? -17.528 -4.390 -1.338 1.00 80.50 107 THR A O 1
ATOM 812 N N . CYS A 1 108 ? -17.944 -6.186 -0.035 1.00 59.62 108 CYS A N 1
ATOM 813 C CA . CYS A 1 108 ? -17.850 -7.225 -1.061 1.00 59.62 108 CYS A CA 1
ATOM 814 C C . CYS A 1 108 ? -19.242 -7.779 -1.369 1.00 59.62 108 CYS A C 1
ATOM 816 O O . CYS A 1 108 ? -19.489 -8.069 -2.558 1.00 59.62 108 CYS A O 1
#

Secondary structure (DSSP, 8-state):
---HHHHHHHHH-SSEEEEEE-TTS-EEEEEGGGSSS------TTSSHHHHHHHHHHHHHHHS-TTT--B--B-TTSSSSGGGTT-TTBSSS-B--HHHHHHHHHHH-

pLDDT: mean 92.86, std 6.07, range [59.62, 98.19]

Sequence (108 aa):
MQSTEWSRFKETAALPVPLGLGSGGDPVMADLSRMPHTLVAGSTGSGKSVCMNAIITGLILTKTPLEVRLIMIDPKRVELTPYQGIPHLYHPVIVESDRAVIVLRFTC

=== Feature glossary ===
The features interleaved in this record are:

— What the protein is —

Sequence gives the chain of amino acids in standard one-letter code (A=alanine, C=cysteine, …, Y=tyrosine), read N→C. It is the only feature that is directly encoded by the gene; all structural features are derived from the folded form of this sequence.

Database cross-references. InterPro integrates a dozen domain/family signature databases into unified entries with residue-range hits. GO terms attach function/process/location labels with evidence codes. CATH codes position the fold in a four-level structural taxonomy. Organism is the NCBI-taxonomy species name.

— Where its atoms are —

Atomic coordinates in PDBx/mmCIF format — the same representation the Protein Data Bank distributes. Each line of the _atom_site loop places one backbone atom in Cartesian space (units: ångströms, origin: arbitrary).

The six renders are orthographic views along the three Cartesian axes in both directions. Representation (cartoon, sticks, or surface) and color scheme (sequence-rainbow or by-chain) vary across proteins so the training set covers all the common visualization conventions.

— Local backbone conformation —

Eight-state secondary structure (DSSP): H is the canonical α-helix, G the tighter 3₁₀-helix, I the wider π-helix; E/B are β-structure, T and S are turns and bends, and '-' is everything else. DSSP derives these from the pattern of main-chain N–H···O=C hydrogen bonds, not from the sequence.

P-SEA three-state annotation labels each residue as helix, strand, or coil based purely on the geometry of the Cα trace. It serves as a fallback when the full backbone (and thus DSSP) is unavailable.

The φ/ψ torsion pair specifies the backbone conformation at each residue. φ rotates about the N–Cα bond, ψ about the Cα–C bond. Steric clashes forbid most of the (φ, ψ) plane — the allowed regions (α-helix basin, β-sheet basin, left-handed helix) are the Ramachandran-allowed regions.

— Global shape and packing —

The geometric summary reports three shape descriptors. Rg (radius of gyration) measures how spread out the Cα atoms are about their centre of mass; compact globular proteins have small Rg, elongated or unfolded ones large. Cα contacts (<8 Å, |i−j|>4) count long-range residue pairs in spatial proximity — high for tightly packed folds, near zero for rods or random coil. The bounding-box extents give the protein's footprint along x, y, z in Å.

Solvent-accessible surface area (SASA) is the area in Å² traced out by the centre of a 1.4 Å probe sphere (a water molecule) rolled over the protein's van der Waals surface (Shrake–Rupley / Lee–Richards construction). Buried residues have near-zero SASA; fully exposed residues can exceed 200 Å². The total SASA scales roughly with the number of surface residues.

The contact map is a binary N×N matrix image: pixel (i, j) is dark where Cα_i and Cα_j are within 8 Å and |i−j|>4. Because the |i−j|>4 filter removes local helical contacts, off-diagonal stripes parallel to the main diagonal indicate parallel β-sheets; stripes perpendicular to it indicate antiparallel β-sheets. The Ramachandran plot scatters every residue's (φ, ψ) pair against the sterically allowed regions. The PAE heatmap renders the predicted-aligned-error matrix.

— Structural neighborhood —

3Di is Foldseek's structural alphabet. Each residue is assigned one of twenty discrete states based on how its Cα sits relative to its spatial (not sequential) neighbors. Aligning 3Di strings finds structural homologs roughly as well as full 3D superposition, but orders of magnitude faster.

Nearest PDB neighbors are the top structural matches found by Foldseek when searching this structure against the entire Protein Data Bank. Each hit reports a TM-score (0 to 1; >0.5 almost always implies the same fold) and an E-value. These are *structural* homologs — they may share no detectable sequence similarity.

— Confidence and disorder —

For AlphaFold models, the B-factor field carries pLDDT — the model's own estimate of local accuracy on a 0–100 scale. Regions with pLDDT<50 should be treated as essentially unmodeled; they often correspond to intrinsically disordered segments.

Crystallographic B-factors measure how much each atom's electron density is smeared out, in Å². They rise in mobile loops and surface residues and fall in the buried interior. In AlphaFold models this column is repurposed to hold pLDDT instead.

Predicted aligned error is AlphaFold's pairwise confidence. Unlike pLDDT (per-residue), PAE is per-residue-pair and captures whether two parts of the structure are correctly placed relative to each other. Units are ångströms of expected positional error.